Protein AF-A0A6S7I9M2-F1 (afdb_monomer_lite)

Foldseek 3Di:
DFDDADPVVRDTDDDDPDDPVVVVVDDDDDDDDDDDDPVVQVVDDDDDTPPDDPDPPPPPPPPPPDDDPVVPDDDDDPPDDDDDDDPPPPPPDDD

pLDDT: mean 73.57, std 16.64, range [34.41, 97.44]

Radius of gyration: 28.9 Å; chains: 1; bounding box: 54×28×76 Å

Sequence (95 aa):
IVRNIDTVKQLLYIITPEPLEVLKTVKVLVKGRLEILDCLYKKQTYGNIPFVTSEFTYNHRGSGQKRVRYNLLRQRSPNSPKPKEEIVESSTSGK

Structure (mmCIF, N/CA/C/O backbone):
data_AF-A0A6S7I9M2-F1
#
_entry.id   AF-A0A6S7I9M2-F1
#
loop_
_atom_site.group_PDB
_atom_site.id
_atom_site.type_symbol
_atom_site.label_atom_id
_atom_site.label_alt_id
_atom_site.label_comp_id
_atom_site.label_asym_id
_atom_site.label_entity_id
_atom_site.label_seq_id
_atom_site.pdbx_PDB_ins_code
_atom_site.Cartn_x
_atom_site.Cartn_y
_atom_site.Cartn_z
_atom_site.occupancy
_atom_site.B_iso_or_equiv
_atom_site.auth_seq_id
_atom_site.auth_comp_id
_atom_site.auth_asym_id
_atom_site.auth_atom_id
_atom_site.pdbx_PDB_model_num
ATOM 1 N N . ILE A 1 1 ? -6.086 1.449 1.870 1.00 87.31 1 ILE A N 1
ATOM 2 C CA . ILE A 1 1 ? -4.901 0.990 1.098 1.00 87.31 1 ILE A CA 1
ATOM 3 C C . ILE A 1 1 ? -3.664 1.136 1.974 1.00 87.31 1 ILE A C 1
ATOM 5 O O . ILE A 1 1 ? -3.404 2.240 2.442 1.00 87.31 1 ILE A O 1
ATOM 9 N N . VAL A 1 2 ? -2.923 0.052 2.217 1.00 89.25 2 VAL A N 1
ATOM 10 C CA . VAL A 1 2 ? -1.637 0.117 2.934 1.00 89.25 2 VAL A CA 1
ATOM 11 C C . VAL A 1 2 ? -0.591 0.698 1.984 1.00 89.25 2 VAL A C 1
ATOM 13 O O . VAL A 1 2 ? -0.390 0.162 0.898 1.00 89.25 2 VAL A O 1
ATOM 16 N N . ARG A 1 3 ? 0.030 1.818 2.359 1.00 85.44 3 ARG A N 1
ATOM 17 C CA . ARG A 1 3 ? 1.071 2.491 1.566 1.00 85.44 3 ARG A CA 1
ATOM 18 C C . ARG A 1 3 ? 2.472 2.087 1.983 1.00 85.44 3 ARG A C 1
ATOM 20 O O . ARG A 1 3 ? 3.333 1.957 1.123 1.00 85.44 3 ARG A O 1
ATOM 27 N N . ASN A 1 4 ? 2.691 1.925 3.282 1.00 88.50 4 ASN A N 1
ATOM 28 C CA . ASN A 1 4 ? 3.986 1.554 3.826 1.00 88.50 4 ASN A CA 1
ATOM 29 C C . ASN A 1 4 ? 3.820 0.725 5.105 1.00 88.50 4 ASN A C 1
ATOM 31 O O . ASN A 1 4 ? 2.796 0.824 5.789 1.00 88.50 4 ASN A O 1
ATOM 35 N N . ILE A 1 5 ? 4.838 -0.069 5.414 1.00 92.94 5 ILE A N 1
ATOM 36 C CA . ILE A 1 5 ? 4.935 -0.902 6.609 1.00 92.94 5 ILE A CA 1
ATOM 37 C C . ILE A 1 5 ? 6.295 -0.609 7.233 1.00 92.94 5 ILE A C 1
ATOM 39 O O . ILE A 1 5 ? 7.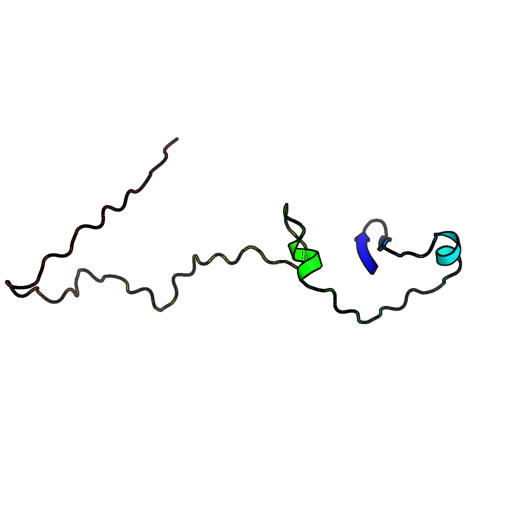325 -0.900 6.632 1.00 92.94 5 ILE A O 1
ATOM 43 N N . ASP A 1 6 ? 6.298 -0.028 8.427 1.00 95.44 6 ASP A N 1
ATOM 44 C CA . ASP A 1 6 ? 7.517 0.128 9.216 1.00 95.44 6 ASP A CA 1
ATOM 45 C C . ASP A 1 6 ? 7.601 -1.041 10.197 1.00 95.44 6 ASP A C 1
ATOM 47 O O . ASP A 1 6 ? 6.890 -1.088 11.202 1.00 95.44 6 ASP A O 1
ATOM 51 N N . THR A 1 7 ? 8.451 -2.017 9.883 1.00 96.06 7 THR A N 1
ATOM 52 C CA . THR A 1 7 ? 8.637 -3.222 10.701 1.00 96.06 7 THR A CA 1
ATOM 53 C C . THR A 1 7 ? 9.430 -2.956 11.975 1.00 96.06 7 THR A C 1
ATOM 55 O O . THR A 1 7 ? 9.277 -3.704 12.936 1.00 96.06 7 THR A O 1
ATOM 58 N N . VAL A 1 8 ? 10.247 -1.898 12.010 1.00 97.44 8 VAL A N 1
ATOM 59 C CA . VAL A 1 8 ? 11.047 -1.531 13.187 1.00 97.44 8 VAL A CA 1
ATOM 60 C C . VAL A 1 8 ? 10.140 -0.924 14.248 1.00 97.44 8 VAL A C 1
ATOM 62 O O . VAL A 1 8 ? 10.195 -1.313 15.411 1.00 97.44 8 VAL A O 1
ATOM 65 N N . LYS A 1 9 ? 9.264 -0.001 13.838 1.00 97.00 9 LYS A N 1
ATOM 66 C CA . LYS A 1 9 ? 8.287 0.637 14.734 1.00 97.00 9 LYS A CA 1
ATOM 67 C C . LYS A 1 9 ? 6.983 -0.146 14.875 1.00 97.00 9 LYS A C 1
ATOM 69 O O . LYS A 1 9 ? 6.140 0.245 15.675 1.00 97.00 9 LYS A O 1
ATOM 74 N N . GLN A 1 10 ? 6.811 -1.218 14.102 1.00 95.31 10 GLN A N 1
ATOM 75 C CA . GLN A 1 10 ? 5.584 -2.017 14.028 1.00 95.31 10 GLN A CA 1
ATOM 76 C C . GLN A 1 10 ? 4.348 -1.174 13.649 1.00 95.31 10 GLN A C 1
ATOM 78 O O . GLN A 1 10 ? 3.270 -1.330 14.219 1.00 95.31 10 GLN A O 1
ATOM 83 N N . LEU A 1 11 ? 4.500 -0.269 12.673 1.00 94.50 11 LEU A N 1
ATOM 84 C CA . LEU A 1 11 ? 3.450 0.656 12.228 1.00 94.50 11 LEU A CA 1
ATOM 85 C C . LEU A 1 11 ? 2.996 0.379 10.790 1.00 94.50 11 LEU A C 1
ATOM 87 O O . LEU A 1 11 ? 3.801 0.120 9.893 1.00 94.50 11 LEU A O 1
ATOM 91 N N . LEU A 1 12 ? 1.688 0.515 10.560 1.00 92.44 12 LEU A N 1
ATOM 92 C CA . LEU A 1 12 ? 1.071 0.458 9.235 1.00 92.44 12 LEU A CA 1
ATOM 93 C C . LEU A 1 12 ? 0.612 1.854 8.811 1.00 92.44 12 LEU A C 1
ATOM 95 O O . LEU A 1 12 ? -0.223 2.469 9.471 1.00 92.44 12 LEU A O 1
ATOM 99 N N . TYR A 1 13 ? 1.105 2.327 7.668 1.00 92.12 13 TYR A N 1
ATOM 100 C CA . TYR A 1 13 ? 0.666 3.587 7.071 1.00 92.12 13 TYR A CA 1
ATOM 101 C C . TYR A 1 13 ? -0.464 3.310 6.083 1.00 92.12 13 TYR A C 1
ATOM 103 O O . TYR A 1 13 ? -0.242 2.754 5.002 1.00 92.12 13 TYR A O 1
ATOM 111 N N . ILE A 1 14 ? -1.687 3.684 6.455 1.00 91.44 14 ILE A N 1
ATOM 112 C CA . ILE A 1 14 ? -2.903 3.384 5.696 1.00 91.44 14 ILE A CA 1
ATOM 113 C C . ILE A 1 14 ? -3.522 4.683 5.189 1.00 91.44 14 ILE A C 1
ATOM 115 O O . ILE A 1 14 ? -3.770 5.603 5.958 1.00 91.44 14 ILE A O 1
ATOM 119 N N . ILE A 1 15 ? -3.825 4.725 3.891 1.00 89.88 15 ILE A N 1
ATOM 120 C CA . ILE A 1 15 ? -4.719 5.733 3.315 1.00 89.88 15 ILE A CA 1
ATOM 121 C C . ILE A 1 15 ? -6.116 5.131 3.257 1.00 89.88 15 ILE A C 1
ATOM 123 O O . ILE A 1 15 ? -6.329 4.109 2.591 1.00 89.88 15 ILE A O 1
ATOM 127 N N . THR A 1 16 ? -7.054 5.753 3.957 1.00 91.44 16 THR A N 1
ATOM 128 C CA . THR A 1 16 ? -8.466 5.373 3.992 1.00 91.44 16 THR A CA 1
ATOM 129 C C . THR A 1 16 ? -9.325 6.637 4.035 1.00 91.44 16 THR A C 1
ATOM 131 O O . THR A 1 16 ? -8.872 7.630 4.604 1.00 91.44 16 THR A O 1
ATOM 134 N N . PRO A 1 17 ? -10.515 6.639 3.409 1.00 93.44 17 PRO A N 1
ATOM 135 C CA . PRO A 1 17 ? -11.462 7.744 3.543 1.00 93.44 17 PRO A CA 1
ATOM 136 C C . PRO A 1 17 ? -12.136 7.779 4.923 1.00 93.44 17 PRO A C 1
ATOM 138 O O . PRO A 1 17 ? -12.667 8.814 5.308 1.00 93.44 17 PRO A O 1
ATOM 141 N N . GLU A 1 18 ? -12.118 6.662 5.657 1.00 93.38 18 GLU A N 1
ATOM 142 C CA . GLU A 1 18 ? -12.747 6.557 6.974 1.00 93.38 18 GLU A CA 1
ATOM 143 C C . GLU A 1 18 ? -11.996 7.355 8.049 1.00 93.38 18 GLU A C 1
ATOM 145 O O . GLU A 1 18 ? -10.759 7.341 8.075 1.00 93.38 18 GLU A O 1
ATOM 150 N N . PRO A 1 19 ? -12.720 8.001 8.978 1.00 93.69 19 PRO A N 1
ATOM 151 C CA . PRO A 1 19 ? -12.113 8.766 10.049 1.00 93.69 19 PRO A CA 1
ATOM 152 C C . PRO A 1 19 ? -11.560 7.851 11.155 1.00 93.69 19 PRO A C 1
ATOM 154 O O . PRO A 1 19 ? -11.855 6.652 11.246 1.00 93.69 19 PRO A O 1
ATOM 157 N N . LEU A 1 20 ? -10.719 8.423 12.020 1.00 91.50 20 LEU A N 1
ATOM 158 C CA . LEU A 1 20 ? -9.960 7.660 13.012 1.00 91.50 20 LEU A CA 1
ATOM 159 C C . LEU A 1 20 ? -10.859 7.024 14.083 1.00 91.50 20 LEU A C 1
ATOM 161 O O . LEU A 1 20 ? -10.537 5.960 14.609 1.00 91.50 20 LEU A O 1
ATOM 165 N N . GLU A 1 21 ? -11.985 7.656 14.403 1.00 94.81 21 GLU A N 1
ATOM 166 C CA . GLU A 1 21 ? -12.960 7.160 15.373 1.00 94.81 21 GLU A CA 1
ATOM 167 C C . GLU A 1 21 ? -13.515 5.802 14.939 1.00 94.81 21 GLU A C 1
ATOM 169 O O . GLU A 1 21 ? -13.577 4.875 15.745 1.00 94.81 21 GLU A O 1
ATOM 174 N N . VAL A 1 22 ? -13.832 5.657 13.649 1.00 92.31 22 VAL A N 1
ATOM 175 C CA . VAL A 1 22 ? -14.327 4.402 13.071 1.00 92.31 22 VAL A CA 1
ATOM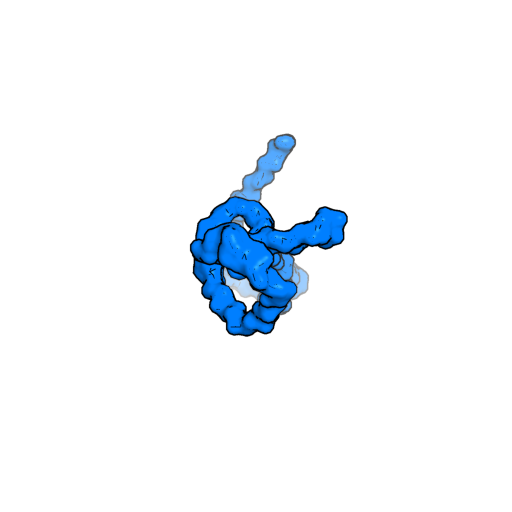 176 C C . VAL A 1 22 ? -13.222 3.352 13.088 1.00 92.31 22 VAL A C 1
ATOM 178 O O . VAL A 1 22 ? -13.435 2.244 13.577 1.00 92.31 22 VAL A O 1
ATOM 181 N N . LEU A 1 23 ? -12.012 3.711 12.650 1.00 89.62 23 LEU A N 1
ATOM 182 C CA . LEU A 1 23 ? -10.852 2.811 12.635 1.00 89.62 23 LEU A CA 1
ATOM 183 C C . LEU A 1 23 ? -10.540 2.205 14.009 1.00 89.62 23 LEU A C 1
ATOM 185 O O . LEU A 1 23 ? -10.174 1.035 14.081 1.00 89.62 23 LEU A O 1
ATOM 189 N N . LYS A 1 24 ? -10.717 2.965 15.098 1.00 91.50 24 LYS A N 1
ATOM 190 C CA . LYS A 1 24 ? -10.494 2.481 16.473 1.00 91.50 24 LYS A CA 1
ATOM 191 C C . LYS A 1 24 ? -11.472 1.385 16.905 1.00 91.50 24 LYS A C 1
ATOM 193 O O . LYS A 1 24 ? -11.161 0.631 17.822 1.00 91.50 24 LYS A O 1
ATOM 198 N N . THR A 1 25 ? -12.642 1.291 16.274 1.00 95.25 25 THR A N 1
ATOM 199 C CA . THR A 1 25 ? -13.633 0.246 16.586 1.00 95.25 25 THR A CA 1
ATOM 200 C C . THR A 1 25 ? -13.348 -1.075 15.869 1.00 95.25 25 THR A C 1
ATOM 202 O O . THR A 1 25 ? -13.799 -2.136 16.308 1.00 95.25 25 THR A O 1
ATOM 205 N N . VAL A 1 26 ? -12.574 -1.035 14.781 1.00 90.62 26 VAL A N 1
ATOM 206 C CA . VAL A 1 26 ? -12.277 -2.203 13.952 1.00 90.62 26 VAL A CA 1
ATOM 207 C C . VAL A 1 26 ? -11.160 -3.025 14.595 1.00 90.62 26 VAL A C 1
ATOM 209 O O . VAL A 1 26 ? -10.078 -2.522 14.876 1.00 90.62 26 VAL A O 1
ATOM 212 N N . LYS A 1 27 ? -11.406 -4.322 14.810 1.00 90.38 27 LYS A N 1
ATOM 213 C CA . LYS A 1 27 ? -10.442 -5.225 15.471 1.00 90.38 27 LYS A CA 1
ATOM 214 C C . LYS A 1 27 ? -9.455 -5.888 14.514 1.00 90.38 27 LYS A C 1
ATOM 216 O O . LYS A 1 27 ? -8.383 -6.308 14.935 1.00 90.38 27 LYS A O 1
ATOM 221 N N . VAL A 1 28 ? -9.836 -6.045 13.247 1.00 90.06 28 VAL A N 1
ATOM 222 C CA . VAL A 1 28 ? -9.083 -6.839 12.271 1.00 90.06 28 VAL A CA 1
ATOM 223 C C . VAL A 1 28 ? -9.105 -6.147 10.916 1.00 90.06 28 VAL A C 1
ATOM 225 O O . VAL A 1 28 ? -10.156 -5.721 10.443 1.00 90.06 28 VAL A O 1
ATOM 228 N N . LEU A 1 29 ? -7.941 -6.087 10.272 1.00 89.75 29 LEU A N 1
ATOM 229 C CA . LEU A 1 29 ? -7.808 -5.686 8.877 1.00 89.75 29 LEU A CA 1
ATOM 230 C C . LEU A 1 29 ? -7.703 -6.941 8.010 1.00 89.75 29 LEU A C 1
ATOM 232 O O . LEU A 1 29 ? -6.762 -7.722 8.144 1.00 89.75 29 LEU A O 1
ATOM 236 N N . VAL A 1 30 ? -8.665 -7.133 7.110 1.00 91.50 30 VAL A N 1
ATOM 237 C CA . VAL A 1 30 ? -8.655 -8.255 6.164 1.00 91.50 30 VAL A CA 1
ATOM 238 C C . VAL A 1 30 ? -7.901 -7.850 4.901 1.00 91.50 30 VAL A C 1
ATOM 240 O O . VAL A 1 30 ? -8.151 -6.794 4.316 1.00 91.50 30 VAL A O 1
ATOM 243 N N . LYS A 1 31 ? -6.978 -8.703 4.449 1.00 89.75 31 LYS A N 1
ATOM 244 C CA . LYS A 1 31 ? -6.265 -8.506 3.184 1.00 89.75 31 LYS A CA 1
ATOM 245 C C . LYS A 1 31 ? -7.191 -8.840 2.011 1.00 89.75 31 LYS A C 1
ATOM 247 O O . LYS A 1 31 ? -7.419 -10.007 1.710 1.00 89.75 31 LYS A O 1
ATOM 252 N N . GLY A 1 32 ? -7.692 -7.809 1.338 1.00 88.19 32 GLY A N 1
ATOM 253 C CA . GLY A 1 32 ? -8.399 -7.951 0.065 1.00 88.19 32 GLY A CA 1
ATOM 254 C C . GLY A 1 32 ? -7.449 -8.106 -1.127 1.00 88.19 32 GLY A C 1
ATOM 255 O O . GLY A 1 32 ? -6.268 -7.758 -1.051 1.00 88.19 32 GLY A O 1
ATOM 256 N N . ARG A 1 33 ? -7.981 -8.597 -2.251 1.00 86.62 33 ARG A N 1
ATOM 257 C CA . ARG A 1 33 ? -7.320 -8.530 -3.559 1.00 86.62 33 ARG A CA 1
ATOM 258 C C . ARG A 1 33 ? -7.821 -7.284 -4.281 1.00 86.62 33 ARG A C 1
ATOM 260 O O . ARG A 1 33 ? -9.011 -7.169 -4.547 1.00 86.62 33 ARG A O 1
ATOM 267 N N . LEU A 1 34 ? -6.913 -6.364 -4.578 1.00 83.69 34 LEU A N 1
ATOM 268 C CA . LEU A 1 34 ? -7.201 -5.163 -5.349 1.00 83.69 34 LEU A CA 1
ATOM 269 C C . LEU A 1 34 ? -6.073 -4.959 -6.354 1.00 83.69 34 LEU A C 1
ATOM 271 O O . LEU A 1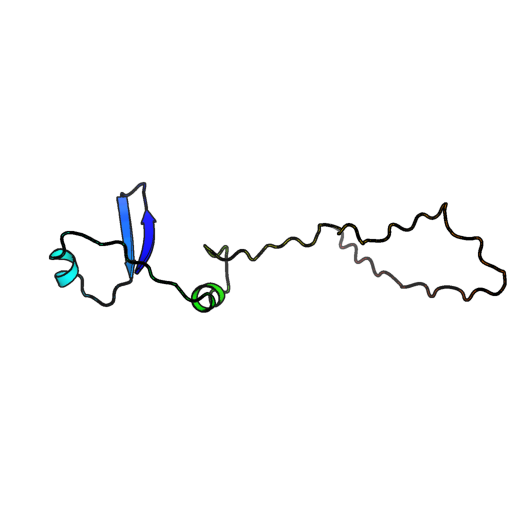 34 ? -4.900 -5.016 -5.985 1.00 83.69 34 LEU A O 1
ATOM 275 N N . GLU A 1 35 ? -6.432 -4.740 -7.610 1.00 83.38 35 GLU A N 1
ATOM 276 C CA . GLU A 1 35 ? -5.482 -4.427 -8.672 1.00 83.38 35 GLU A CA 1
ATOM 277 C C . GLU A 1 35 ? -5.358 -2.902 -8.747 1.00 83.38 35 GLU A C 1
ATOM 279 O O . GLU A 1 35 ? -6.342 -2.188 -8.939 1.00 83.38 35 GLU A O 1
ATOM 284 N N . ILE A 1 36 ? -4.154 -2.389 -8.488 1.00 81.25 36 ILE A N 1
ATOM 285 C CA . ILE A 1 36 ? -3.872 -0.952 -8.515 1.00 81.25 36 ILE A CA 1
ATOM 286 C C . ILE A 1 36 ? -3.390 -0.610 -9.923 1.00 81.25 36 ILE A C 1
ATOM 288 O O . ILE A 1 36 ? -2.461 -1.233 -10.424 1.00 81.25 36 ILE A O 1
ATOM 292 N N . LEU A 1 37 ? -4.019 0.380 -10.557 1.00 80.12 37 LEU A N 1
ATOM 293 C CA . LEU A 1 37 ? -3.692 0.791 -11.922 1.00 80.12 37 LEU A CA 1
ATOM 294 C C . LEU A 1 37 ? -2.255 1.327 -12.032 1.00 80.12 37 LEU A C 1
ATOM 296 O O . LEU A 1 37 ? -1.876 2.249 -11.306 1.00 80.12 37 LEU A O 1
ATOM 300 N N . ASP A 1 38 ? -1.512 0.851 -13.033 1.00 77.00 38 ASP A N 1
ATOM 301 C CA . ASP A 1 38 ? -0.145 1.292 -13.360 1.00 77.00 38 ASP A CA 1
ATOM 302 C C . ASP A 1 38 ? -0.004 2.813 -13.499 1.00 77.00 38 ASP A C 1
ATOM 304 O O . ASP A 1 38 ? 1.038 3.396 -13.184 1.00 77.00 38 ASP A O 1
ATOM 308 N N . CYS A 1 39 ? -1.057 3.483 -13.975 1.00 76.94 39 CYS A N 1
ATOM 309 C CA . CYS A 1 39 ? -1.061 4.930 -14.170 1.00 76.94 39 CYS A CA 1
ATOM 310 C C . CYS A 1 39 ? -0.898 5.711 -12.856 1.00 76.94 39 CYS A C 1
ATOM 312 O O . CYS A 1 39 ? -0.429 6.848 -12.887 1.00 76.94 39 CYS A O 1
ATOM 314 N N . LEU A 1 40 ? -1.240 5.117 -11.707 1.00 76.94 40 LEU A N 1
ATOM 315 C CA . LEU A 1 40 ? -1.049 5.739 -10.397 1.00 76.94 40 LEU A CA 1
ATOM 316 C C . LEU A 1 40 ? 0.425 5.780 -9.992 1.00 76.94 40 LEU A C 1
ATOM 318 O O . LEU A 1 40 ? 0.845 6.747 -9.362 1.00 76.94 40 LEU A O 1
ATOM 322 N N . TYR A 1 41 ? 1.210 4.777 -10.383 1.00 75.94 41 TYR A N 1
ATOM 323 C CA . TYR A 1 41 ? 2.638 4.722 -10.078 1.00 75.94 41 TYR A CA 1
ATOM 324 C C . TYR A 1 41 ? 3.469 5.575 -11.046 1.00 75.94 41 TYR A C 1
ATOM 326 O O . TYR A 1 41 ? 4.423 6.227 -10.634 1.00 75.94 41 TYR A O 1
ATOM 334 N N . LYS A 1 42 ? 3.069 5.644 -12.323 1.00 74.06 42 LYS A N 1
ATOM 335 C CA . LYS A 1 42 ? 3.789 6.393 -13.374 1.00 74.06 42 LYS A CA 1
ATOM 336 C C . LYS A 1 42 ? 3.646 7.919 -13.295 1.00 74.06 42 LYS A C 1
ATOM 338 O O . LYS A 1 42 ? 4.422 8.626 -13.925 1.00 74.06 42 LYS A O 1
ATOM 343 N N . LYS A 1 43 ? 2.662 8.444 -12.553 1.00 71.19 43 LYS A N 1
ATOM 344 C CA . LYS A 1 43 ? 2.493 9.900 -12.357 1.00 71.19 43 LYS A CA 1
ATOM 345 C C . LYS A 1 43 ? 3.570 10.519 -11.468 1.00 71.19 43 LYS A C 1
ATOM 347 O O . LYS A 1 43 ? 3.743 11.733 -11.490 1.00 71.19 43 LYS A O 1
ATOM 352 N N . GLN A 1 44 ? 4.252 9.714 -10.662 1.00 67.75 44 GLN A N 1
ATOM 353 C CA . GLN A 1 44 ? 5.293 10.205 -9.776 1.00 67.75 44 GLN A CA 1
ATOM 354 C C . GLN A 1 44 ? 6.578 10.369 -10.596 1.00 67.75 44 GLN A C 1
ATOM 356 O O . GLN A 1 44 ? 7.095 9.401 -11.132 1.00 67.75 44 GLN A O 1
ATOM 361 N N . THR A 1 45 ? 7.048 11.602 -10.774 1.00 65.06 45 THR A N 1
ATOM 362 C CA . THR A 1 45 ? 8.114 11.931 -11.740 1.00 65.06 45 THR A CA 1
ATOM 363 C C . THR A 1 45 ? 9.527 11.922 -11.158 1.00 65.06 45 THR A C 1
ATOM 365 O O . THR A 1 45 ? 10.486 12.023 -11.916 1.00 65.06 45 THR A O 1
ATOM 368 N N . TYR A 1 46 ? 9.686 11.808 -9.835 1.00 64.31 46 TYR A N 1
ATOM 369 C CA . TYR A 1 46 ? 10.983 11.979 -9.176 1.00 64.31 46 TYR A CA 1
ATOM 370 C C . TYR A 1 46 ? 11.278 10.852 -8.176 1.00 64.31 46 TYR A C 1
ATOM 372 O O . TYR A 1 46 ? 10.491 10.613 -7.260 1.00 64.31 46 TYR A O 1
AT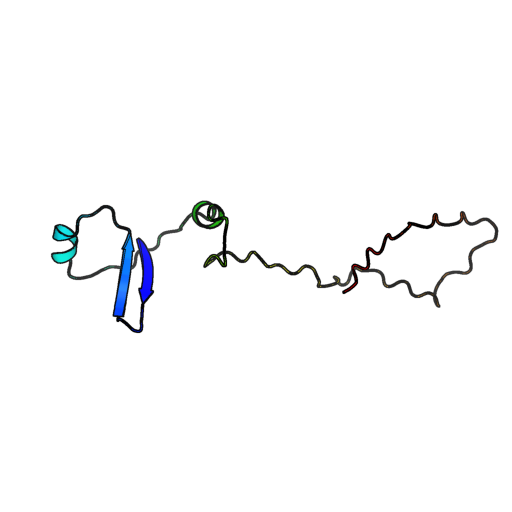OM 380 N N . GLY A 1 47 ? 12.441 10.207 -8.329 1.00 69.44 47 GLY A N 1
ATOM 381 C CA . GLY A 1 47 ? 12.993 9.217 -7.393 1.00 69.44 47 GLY A CA 1
ATOM 382 C C . GLY A 1 47 ? 12.844 7.749 -7.817 1.00 69.44 47 GLY A C 1
ATOM 383 O O . GLY A 1 47 ? 12.329 7.440 -8.888 1.00 69.44 47 GLY A O 1
ATOM 384 N N . ASN A 1 48 ? 13.319 6.840 -6.957 1.00 70.69 48 ASN A N 1
ATOM 385 C CA . ASN A 1 48 ? 13.101 5.397 -7.089 1.00 70.69 48 ASN A CA 1
ATOM 386 C C . ASN A 1 48 ? 11.665 5.074 -6.644 1.00 70.69 48 ASN A C 1
ATOM 388 O O . ASN A 1 48 ? 11.322 5.245 -5.472 1.00 70.69 48 ASN A O 1
ATOM 392 N N . ILE A 1 49 ? 10.815 4.676 -7.591 1.00 77.12 49 ILE A N 1
ATOM 393 C CA . ILE A 1 49 ? 9.384 4.473 -7.361 1.00 77.12 49 ILE A CA 1
ATOM 394 C C . ILE A 1 49 ? 9.147 2.977 -7.132 1.00 77.12 49 ILE A C 1
ATOM 396 O O . ILE A 1 49 ? 9.431 2.168 -8.019 1.00 77.12 49 ILE A O 1
ATOM 400 N N . PRO A 1 50 ? 8.601 2.573 -5.973 1.00 74.81 50 PRO A N 1
ATOM 401 C CA . PRO A 1 50 ? 8.328 1.169 -5.714 1.00 74.81 50 PRO A CA 1
ATOM 402 C C . PRO A 1 50 ? 7.362 0.615 -6.766 1.00 74.81 50 PRO A C 1
ATOM 404 O O . PRO A 1 50 ? 6.424 1.295 -7.183 1.00 74.81 50 PRO A O 1
ATOM 407 N N . PHE A 1 51 ? 7.592 -0.633 -7.174 1.00 73.00 51 PHE A N 1
ATOM 408 C CA . PHE A 1 51 ? 6.825 -1.338 -8.213 1.00 73.00 51 PHE A CA 1
ATOM 409 C C . PHE A 1 51 ? 6.962 -0.768 -9.637 1.00 73.00 51 PHE A C 1
ATOM 411 O O . PHE A 1 51 ? 6.319 -1.278 -10.550 1.00 73.00 51 PHE A O 1
ATOM 418 N N . VAL A 1 52 ? 7.825 0.232 -9.858 1.00 77.00 52 VAL A N 1
ATOM 419 C CA . VAL A 1 52 ? 8.158 0.751 -11.190 1.00 77.00 52 VAL A CA 1
ATOM 420 C C . VAL A 1 52 ? 9.642 0.537 -11.448 1.00 77.00 52 VAL A C 1
ATOM 422 O O . VAL A 1 52 ? 10.497 1.152 -10.821 1.00 77.00 52 VAL A O 1
ATOM 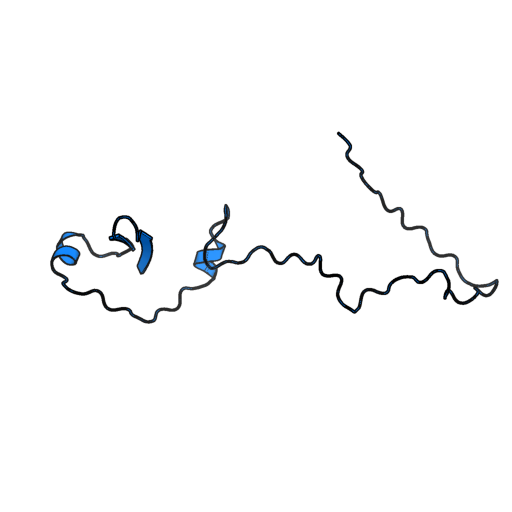425 N N . THR A 1 53 ? 9.965 -0.317 -12.411 1.00 71.38 53 THR A N 1
ATOM 426 C CA . THR A 1 53 ? 11.335 -0.468 -12.906 1.00 71.38 53 THR A CA 1
ATOM 427 C C . THR A 1 53 ? 11.545 0.493 -14.076 1.00 71.38 53 THR A C 1
ATOM 429 O O . THR A 1 53 ? 11.055 0.241 -15.176 1.00 71.38 53 THR A O 1
ATOM 432 N N . SER A 1 54 ? 12.239 1.609 -13.845 1.00 66.69 54 SER A N 1
ATOM 433 C CA . SER A 1 54 ? 12.638 2.566 -14.893 1.00 66.69 54 SER A CA 1
ATOM 434 C C . SER A 1 54 ? 13.944 2.177 -15.597 1.00 66.69 54 SER A C 1
ATOM 436 O O . SER A 1 54 ? 14.212 2.644 -16.702 1.00 66.69 54 SER A O 1
ATOM 438 N N . GLU A 1 55 ? 14.753 1.310 -14.988 1.00 64.75 55 GLU A N 1
ATOM 439 C CA . GLU A 1 55 ? 16.097 0.983 -15.462 1.00 64.75 55 GLU A CA 1
ATOM 440 C C . GLU A 1 55 ? 16.123 -0.332 -16.248 1.00 64.75 55 GLU A C 1
ATOM 442 O O . GLU A 1 55 ? 16.559 -1.370 -15.757 1.00 64.75 55 GLU A O 1
ATOM 447 N N . PHE A 1 56 ? 15.693 -0.291 -17.511 1.00 59.78 56 PHE A N 1
ATOM 448 C CA . PHE A 1 56 ? 16.236 -1.232 -18.492 1.00 59.78 56 PHE A CA 1
ATOM 449 C C . PHE A 1 56 ? 17.504 -0.618 -19.078 1.00 59.78 56 PHE A C 1
ATOM 451 O O . PHE A 1 56 ? 17.459 0.248 -19.953 1.00 59.78 56 PHE A O 1
ATOM 458 N N . THR A 1 57 ? 18.662 -1.065 -18.597 1.00 58.69 57 THR A N 1
ATOM 459 C CA . THR A 1 57 ? 19.933 -0.773 -19.256 1.00 58.69 57 THR A CA 1
ATOM 460 C C . THR A 1 57 ? 20.019 -1.609 -20.535 1.00 58.69 57 THR A C 1
ATOM 462 O O . THR A 1 57 ? 20.469 -2.749 -20.539 1.00 58.69 57 THR A O 1
ATOM 465 N N . TYR A 1 58 ? 19.637 -1.027 -21.675 1.00 55.91 58 TYR A N 1
ATOM 466 C CA . TYR A 1 58 ? 19.826 -1.619 -23.013 1.00 55.91 58 TYR A CA 1
ATOM 467 C C . TYR A 1 58 ? 21.308 -1.750 -23.434 1.00 55.91 58 TYR A C 1
ATOM 469 O O . TYR A 1 58 ? 21.612 -1.946 -24.608 1.00 55.91 58 TYR A O 1
ATOM 477 N N . ASN A 1 59 ? 22.260 -1.690 -22.496 1.00 59.62 59 ASN A N 1
ATOM 478 C CA . ASN A 1 59 ? 23.680 -1.911 -22.778 1.00 59.62 59 ASN A CA 1
ATOM 479 C C . ASN A 1 59 ? 24.025 -3.384 -23.050 1.00 59.62 59 ASN A C 1
ATOM 481 O O . ASN A 1 59 ? 25.182 -3.719 -23.318 1.00 59.62 59 ASN A O 1
ATOM 485 N N . HIS A 1 60 ? 23.039 -4.279 -23.048 1.00 58.66 60 HIS A N 1
ATOM 486 C CA . HIS A 1 60 ? 23.197 -5.597 -23.638 1.00 58.66 60 HIS A CA 1
ATOM 487 C C . HIS A 1 60 ? 23.226 -5.452 -25.160 1.00 58.66 60 HIS A C 1
ATOM 489 O O . HIS A 1 60 ? 22.192 -5.337 -25.816 1.00 58.66 60 HIS A O 1
ATOM 495 N N . ARG A 1 61 ? 24.432 -5.475 -25.736 1.00 60.06 61 ARG A N 1
ATOM 496 C CA . ARG A 1 61 ? 24.613 -5.703 -27.173 1.00 60.06 61 ARG A CA 1
ATOM 497 C C . ARG A 1 61 ? 23.953 -7.039 -27.509 1.00 60.06 61 ARG A C 1
ATOM 499 O O . ARG A 1 61 ? 24.530 -8.091 -27.241 1.00 60.06 61 ARG A O 1
ATOM 506 N N . GLY A 1 62 ? 22.726 -6.995 -28.024 1.00 59.78 62 GLY A N 1
ATOM 507 C CA . GLY A 1 62 ? 21.998 -8.192 -28.427 1.00 59.78 62 GLY A CA 1
ATOM 508 C C . GLY A 1 62 ? 22.830 -9.027 -29.401 1.00 59.78 62 GLY A C 1
ATOM 509 O O . GLY A 1 62 ? 23.674 -8.502 -30.133 1.00 59.78 62 GLY A O 1
ATOM 510 N N . SER A 1 63 ? 22.577 -10.333 -29.442 1.00 61.78 63 SER A N 1
ATOM 511 C CA . SER A 1 63 ? 23.267 -11.303 -30.309 1.00 61.78 63 SER A CA 1
ATOM 512 C C . SER A 1 6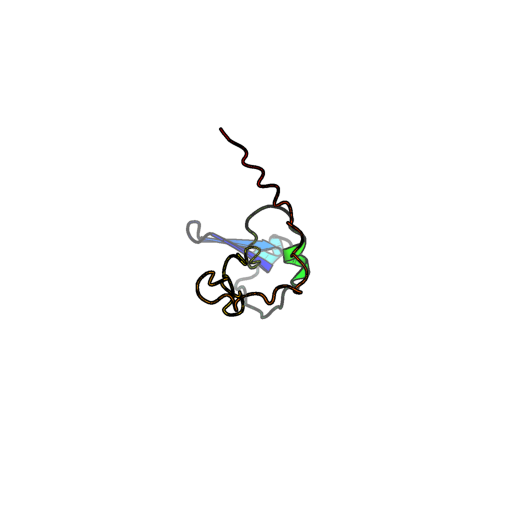3 ? 23.210 -10.975 -31.814 1.00 61.78 63 SER A C 1
ATOM 514 O O . SER A 1 63 ? 23.927 -11.593 -32.597 1.00 61.78 63 SER A O 1
ATOM 516 N N . GLY A 1 64 ? 22.409 -9.983 -32.222 1.00 64.50 64 GLY A N 1
ATOM 517 C CA . GLY A 1 64 ? 22.336 -9.452 -33.584 1.00 64.50 64 GLY A CA 1
ATOM 518 C C . GLY A 1 64 ? 23.329 -8.331 -33.927 1.00 64.50 64 GLY A C 1
ATOM 519 O O . GLY A 1 64 ? 23.400 -7.938 -35.092 1.00 64.50 64 GLY A O 1
ATOM 520 N N . GLN A 1 65 ? 24.111 -7.792 -32.979 1.00 70.75 65 GLN A N 1
ATOM 521 C CA . GLN A 1 65 ? 25.066 -6.729 -33.312 1.00 70.75 65 GLN A CA 1
ATOM 522 C C . GLN A 1 65 ? 26.259 -7.298 -34.092 1.00 70.75 65 GLN A C 1
ATOM 524 O O . GLN A 1 65 ? 27.180 -7.904 -33.539 1.00 70.75 65 GLN A O 1
ATOM 529 N N . LYS A 1 66 ? 26.250 -7.072 -35.409 1.00 68.56 66 LYS A N 1
ATOM 530 C CA . LYS A 1 66 ? 27.301 -7.496 -36.337 1.00 68.56 66 LYS A CA 1
ATOM 531 C C . LYS A 1 66 ? 28.641 -6.860 -35.949 1.00 68.56 66 LYS A C 1
ATOM 533 O O . LYS A 1 66 ? 28.896 -5.691 -36.227 1.00 68.56 66 LYS A O 1
ATOM 538 N N . ARG A 1 67 ? 29.527 -7.636 -35.318 1.00 69.88 67 ARG A N 1
ATOM 539 C CA . ARG A 1 67 ? 30.924 -7.234 -35.104 1.00 69.88 67 ARG A CA 1
ATOM 540 C C . ARG A 1 67 ? 31.631 -7.189 -36.455 1.00 69.88 67 ARG A C 1
ATOM 542 O O . ARG A 1 67 ? 31.759 -8.218 -37.119 1.00 69.88 67 ARG A O 1
ATOM 549 N N . VAL A 1 68 ? 32.092 -6.008 -36.861 1.00 72.00 68 VAL A N 1
ATOM 550 C CA . VAL A 1 68 ? 32.902 -5.855 -38.073 1.00 72.00 68 VAL A CA 1
ATOM 551 C C . VAL A 1 68 ? 34.226 -6.584 -37.849 1.00 72.00 68 VAL A C 1
ATOM 553 O O . VAL A 1 68 ? 35.043 -6.181 -37.027 1.00 72.00 68 VAL A O 1
ATOM 556 N N . ARG A 1 69 ? 34.422 -7.702 -38.550 1.00 75.38 69 ARG A N 1
ATOM 557 C CA . ARG A 1 69 ? 35.697 -8.420 -38.585 1.00 75.38 69 ARG A CA 1
ATOM 558 C C . ARG A 1 69 ? 36.497 -7.892 -39.767 1.00 75.38 69 ARG A C 1
ATOM 560 O O . ARG A 1 69 ? 36.302 -8.354 -40.888 1.00 75.38 69 ARG A O 1
ATOM 567 N N . TYR A 1 70 ? 37.383 -6.932 -39.511 1.00 68.25 70 TYR A N 1
ATOM 568 C CA . TYR A 1 70 ? 38.217 -6.300 -40.543 1.00 68.25 70 TYR A CA 1
ATOM 569 C C . TYR A 1 70 ? 39.048 -7.317 -41.348 1.00 68.25 70 TYR A C 1
ATOM 571 O O . TYR A 1 70 ? 39.251 -7.139 -42.543 1.00 68.25 70 TYR A O 1
ATOM 579 N N . ASN A 1 71 ? 39.401 -8.448 -40.728 1.00 70.38 71 ASN A N 1
ATOM 580 C CA . ASN A 1 71 ? 40.175 -9.530 -41.350 1.00 70.38 71 ASN A CA 1
ATOM 581 C C . ASN A 1 71 ? 39.339 -10.474 -42.241 1.00 70.38 71 ASN A C 1
ATOM 583 O O . ASN A 1 71 ? 39.892 -11.365 -42.874 1.00 70.38 71 ASN A O 1
ATOM 587 N N . LEU A 1 72 ? 38.011 -10.317 -42.271 1.00 64.19 72 LEU A N 1
ATOM 588 C CA . LEU A 1 72 ? 37.074 -11.089 -43.105 1.00 64.19 72 LEU A CA 1
ATOM 589 C C . LEU A 1 72 ? 36.358 -10.203 -44.136 1.00 64.19 72 LEU A C 1
ATOM 591 O O . LEU A 1 72 ? 35.351 -10.604 -44.723 1.00 64.19 72 LEU A O 1
ATOM 595 N N . LEU A 1 73 ? 36.848 -8.980 -44.355 1.00 68.25 73 LEU A N 1
ATOM 596 C CA . LEU A 1 73 ? 36.309 -8.117 -45.395 1.00 68.25 73 LEU A CA 1
ATOM 597 C C . LEU A 1 73 ? 36.614 -8.738 -46.761 1.00 68.25 73 LEU A C 1
ATOM 599 O O . LEU A 1 73 ? 37.769 -8.956 -47.122 1.00 68.25 73 LEU A O 1
ATOM 603 N N . ARG A 1 74 ? 35.556 -9.027 -47.527 1.00 66.94 74 ARG A N 1
ATOM 604 C CA . ARG A 1 74 ? 35.670 -9.425 -48.932 1.00 66.94 74 ARG A CA 1
ATOM 605 C C . ARG A 1 74 ? 36.486 -8.356 -49.657 1.00 66.94 74 ARG A C 1
ATOM 607 O O . ARG A 1 74 ? 36.132 -7.178 -49.582 1.00 66.94 74 ARG A O 1
ATOM 614 N N . GLN A 1 75 ? 37.550 -8.770 -50.345 1.00 67.62 75 GLN A N 1
ATOM 615 C CA . GLN A 1 75 ? 38.353 -7.881 -51.184 1.00 67.62 75 GLN A CA 1
ATOM 616 C C . GLN A 1 75 ? 37.413 -7.098 -52.105 1.00 67.62 75 GLN A C 1
ATOM 618 O O . GLN A 1 75 ? 36.589 -7.678 -52.821 1.00 67.62 75 GLN A O 1
ATOM 623 N N . ARG A 1 76 ? 37.462 -5.769 -52.003 1.00 61.81 76 ARG A N 1
ATOM 624 C CA . ARG A 1 76 ? 36.606 -4.892 -52.797 1.00 61.81 76 ARG A CA 1
ATOM 625 C C . ARG A 1 76 ? 37.039 -4.998 -54.252 1.00 61.81 76 ARG A C 1
ATOM 627 O O . ARG A 1 76 ? 38.210 -4.815 -54.565 1.00 61.81 76 ARG A O 1
ATOM 634 N N . SER A 1 77 ? 36.094 -5.287 -55.141 1.00 63.81 77 SER A N 1
ATOM 635 C CA . SER A 1 77 ? 36.332 -5.133 -56.574 1.00 63.81 77 SER A CA 1
ATOM 636 C C . SER A 1 77 ? 36.629 -3.658 -56.874 1.00 63.81 77 SER A C 1
ATOM 638 O O . SER A 1 77 ? 35.991 -2.801 -56.256 1.00 63.81 77 SER A O 1
ATOM 640 N N . PRO A 1 78 ? 37.502 -3.337 -57.844 1.00 66.62 78 PRO A N 1
ATOM 641 C CA . PRO A 1 78 ? 37.922 -1.961 -58.135 1.00 66.62 78 PRO A CA 1
ATOM 642 C C . PRO A 1 78 ? 36.770 -0.987 -58.454 1.00 66.62 78 PRO A C 1
ATOM 644 O O . PRO A 1 78 ? 36.943 0.217 -58.316 1.00 66.62 78 PRO A O 1
ATOM 647 N N . ASN A 1 79 ? 35.580 -1.496 -58.792 1.00 67.25 79 ASN A N 1
ATOM 648 C CA . ASN A 1 79 ? 34.374 -0.709 -59.070 1.00 67.25 79 ASN A CA 1
ATOM 649 C C . ASN A 1 79 ? 33.393 -0.551 -57.889 1.00 67.25 79 ASN A C 1
ATOM 651 O O . ASN A 1 79 ? 32.264 -0.107 -58.090 1.00 67.25 79 ASN A O 1
ATOM 655 N N . SER A 1 80 ? 33.752 -0.934 -56.659 1.00 63.41 80 SER A N 1
ATOM 656 C CA . SER A 1 80 ? 32.815 -0.794 -55.534 1.00 63.41 80 SER A CA 1
ATOM 657 C C . SER A 1 80 ? 32.707 0.668 -55.063 1.00 63.41 80 SER A C 1
ATOM 659 O O . SER A 1 80 ? 33.750 1.289 -54.831 1.00 63.41 80 SER A O 1
ATOM 661 N N . PRO A 1 81 ? 31.491 1.203 -54.837 1.00 66.69 81 PRO A N 1
ATOM 662 C CA . PRO A 1 81 ? 31.310 2.549 -54.301 1.00 66.69 81 PRO A CA 1
ATOM 663 C C . PRO A 1 81 ? 31.965 2.686 -52.918 1.00 66.69 81 PRO A C 1
ATOM 665 O O . PRO A 1 81 ? 31.852 1.802 -52.064 1.00 66.69 81 PRO A O 1
ATOM 668 N N . LYS A 1 82 ? 32.684 3.795 -52.703 1.00 67.00 82 LYS A N 1
ATOM 669 C CA . LYS A 1 82 ? 33.344 4.089 -51.424 1.00 67.00 82 LYS A CA 1
ATOM 670 C C . LYS A 1 82 ? 32.277 4.400 -50.360 1.00 67.00 82 LYS A C 1
ATOM 672 O O . LYS A 1 82 ? 31.363 5.172 -50.649 1.00 67.00 82 LYS A O 1
ATOM 677 N N . PRO A 1 83 ? 32.358 3.815 -49.150 1.00 61.66 83 PRO A N 1
ATOM 678 C CA . PRO A 1 83 ? 31.465 4.189 -48.062 1.00 61.66 83 PRO A CA 1
ATOM 679 C C . PRO A 1 83 ? 31.727 5.647 -47.679 1.00 61.66 83 PRO A C 1
ATOM 681 O O . PRO A 1 83 ? 32.877 6.083 -47.654 1.00 61.66 83 PRO A O 1
ATOM 684 N N . LYS A 1 84 ? 30.653 6.386 -47.404 1.00 56.66 84 LYS A N 1
ATOM 685 C CA . LYS A 1 84 ? 30.732 7.736 -46.848 1.00 56.66 84 LYS A CA 1
ATOM 686 C C . LYS A 1 84 ? 31.219 7.621 -45.403 1.00 56.66 84 LYS A C 1
ATOM 688 O O . LYS A 1 84 ? 30.712 6.781 -44.662 1.00 56.66 84 LYS A O 1
ATOM 693 N N . GLU A 1 85 ? 32.214 8.417 -45.033 1.00 57.72 85 GLU A N 1
ATOM 694 C CA . GLU A 1 85 ? 32.661 8.543 -43.647 1.00 57.72 85 GLU A CA 1
ATOM 695 C C . GLU A 1 85 ? 31.534 9.201 -42.841 1.00 57.72 85 GLU A C 1
ATOM 697 O O . GLU A 1 85 ? 31.225 10.376 -43.031 1.00 57.72 85 GLU A O 1
ATOM 702 N N . GLU A 1 86 ? 30.869 8.428 -41.982 1.00 45.69 86 GLU A N 1
ATOM 703 C CA . GLU A 1 86 ? 30.051 8.992 -40.910 1.00 45.69 86 GLU A CA 1
ATOM 704 C C . GLU A 1 86 ? 31.007 9.588 -39.876 1.00 45.69 86 GLU A C 1
ATOM 706 O O . GLU A 1 86 ? 31.746 8.872 -39.197 1.00 45.69 86 GLU A O 1
ATOM 711 N N . ILE A 1 87 ? 31.012 10.918 -39.800 1.00 43.25 87 ILE A N 1
ATOM 712 C CA . ILE A 1 87 ? 31.691 11.684 -38.760 1.00 43.25 87 ILE A CA 1
ATOM 713 C C . ILE A 1 87 ? 31.011 11.323 -37.437 1.00 43.25 87 ILE A C 1
ATOM 715 O O . ILE A 1 87 ? 29.931 11.813 -37.117 1.00 43.25 87 ILE A O 1
ATOM 719 N N . VAL A 1 88 ? 31.627 10.420 -36.678 1.00 46.34 88 VAL A N 1
ATOM 720 C CA . VAL A 1 88 ? 31.273 10.196 -35.278 1.00 46.34 88 VAL A CA 1
ATOM 721 C C . VAL A 1 88 ? 31.913 11.334 -34.491 1.00 46.34 88 VAL A C 1
ATOM 723 O O . VAL A 1 88 ? 33.089 11.266 -34.138 1.00 46.34 88 VAL A O 1
ATOM 726 N N . GLU A 1 89 ? 31.150 12.399 -34.242 1.00 36.53 89 GLU A N 1
ATOM 727 C CA . GLU A 1 89 ? 31.492 13.395 -33.225 1.00 36.53 89 GLU A CA 1
ATOM 728 C C . GLU A 1 89 ? 31.491 12.708 -31.853 1.00 36.53 89 GLU A C 1
ATOM 730 O O . GLU A 1 89 ? 30.478 12.597 -31.165 1.00 36.53 89 GLU A O 1
ATOM 735 N N . SER A 1 90 ? 32.653 12.197 -31.454 1.00 40.22 90 SER A N 1
ATOM 736 C CA . SER A 1 90 ? 32.927 11.828 -30.074 1.00 40.22 90 SER A CA 1
ATOM 737 C C . SER A 1 90 ? 33.207 13.107 -29.288 1.00 40.22 90 SER A C 1
ATOM 739 O O . SER A 1 90 ? 34.336 13.598 -29.267 1.00 40.22 90 SER A O 1
ATOM 741 N N . SER A 1 91 ? 32.184 13.653 -28.632 1.00 40.75 91 SER A N 1
ATOM 742 C CA . SER A 1 91 ? 32.346 14.663 -27.590 1.00 40.75 91 SER A CA 1
ATOM 743 C C . SER A 1 91 ? 32.981 14.023 -26.351 1.00 40.75 91 SER A C 1
ATOM 745 O O . SER A 1 91 ? 32.323 13.604 -25.402 1.00 40.75 91 SER A O 1
ATOM 747 N N . THR A 1 92 ? 34.309 13.934 -26.352 1.00 40.72 92 THR A N 1
ATOM 748 C CA . THR A 1 92 ? 35.087 13.750 -25.126 1.00 40.72 92 THR A CA 1
ATOM 749 C C . THR A 1 92 ? 35.057 15.059 -24.338 1.00 40.72 92 THR A C 1
ATOM 751 O O . THR A 1 92 ? 35.833 15.973 -24.613 1.00 40.72 92 THR A O 1
ATOM 754 N N . SER A 1 93 ? 34.155 15.162 -23.361 1.00 34.41 93 SER A N 1
ATOM 755 C CA . SER A 1 93 ? 34.269 16.140 -22.276 1.00 34.41 93 SER A CA 1
ATOM 756 C C . SER A 1 93 ? 35.309 15.613 -21.290 1.00 34.41 93 SER A C 1
ATOM 758 O O . SER A 1 93 ? 35.120 14.582 -20.648 1.00 34.41 93 SER A O 1
ATOM 760 N N . GLY A 1 94 ? 36.454 16.290 -21.263 1.00 42.06 94 GLY A N 1
ATOM 761 C CA . GLY A 1 94 ? 37.489 16.099 -20.263 1.00 42.06 94 GLY A CA 1
ATOM 762 C C . GLY A 1 94 ? 37.282 16.988 -19.038 1.00 42.06 94 GLY A C 1
ATOM 763 O O . GLY A 1 94 ? 36.713 18.073 -19.154 1.00 42.06 94 GLY A O 1
ATOM 764 N N . LYS A 1 95 ? 37.906 16.513 -17.953 1.00 34.59 95 LYS A N 1
ATOM 765 C CA . LYS A 1 95 ? 38.163 17.126 -16.638 1.00 34.59 95 LYS A CA 1
ATOM 766 C C . LYS A 1 95 ? 37.019 17.109 -15.633 1.00 34.59 95 LYS A C 1
ATOM 768 O O . LYS A 1 95 ? 35.996 17.778 -15.863 1.00 34.59 95 LYS A O 1
#

Secondary structure (DSSP, 8-state):
-EEEEETTTTEEEE--SS-HHHHHH---------PPPHHHHHT--SS--TT------TTS--TT-----GGGPPPPPTTPPPPP-----------

Organism: Paramuricea clavata (NCBI:txid317549)